Protein AF-X0T200-F1 (afdb_monomer)

Solvent-accessible surface area (backbone atoms only — not comparable to full-atom values): 8546 Å² total; per-residue (Å²): 136,90,85,85,76,94,62,89,83,84,58,86,92,61,81,88,74,98,69,81,66,56,76,32,75,61,88,68,95,73,48,63,75,41,65,33,29,28,67,69,78,72,35,44,32,36,17,77,63,86,51,77,43,70,65,76,83,68,59,100,69,64,60,43,81,54,52,77,23,35,36,65,36,40,64,65,84,91,62,52,73,46,78,25,85,57,85,74,43,9,49,70,62,53,46,80,90,58,86,87,59,82,86,50,57,78,38,73,42,84,40,70,38,89,89,75,71,43,82,43,74,43,38,41,47,59,55,49,67,74,78,110

Organism: NCBI:txid412755

Structure (mmCIF, N/CA/C/O backbone):
data_AF-X0T200-F1
#
_entry.id   AF-X0T200-F1
#
loop_
_atom_site.group_PDB
_atom_site.id
_atom_site.type_symbol
_atom_site.label_atom_id
_atom_site.label_alt_id
_atom_site.label_comp_id
_atom_site.label_asym_id
_atom_site.label_entity_id
_atom_site.label_seq_id
_atom_site.pdbx_PDB_ins_code
_atom_site.Cartn_x
_atom_site.Cartn_y
_atom_site.Cartn_z
_atom_site.occupancy
_atom_site.B_iso_or_equiv
_atom_site.auth_seq_id
_atom_site.auth_comp_id
_atom_site.auth_asym_id
_atom_site.auth_atom_id
_atom_site.pdbx_PDB_model_num
ATOM 1 N N . MET A 1 1 ? 27.829 -3.390 -38.926 1.00 77.12 1 MET A N 1
ATOM 2 C CA . MET A 1 1 ? 28.810 -2.306 -38.696 1.00 77.12 1 MET A CA 1
ATOM 3 C C . MET A 1 1 ? 28.209 -1.361 -37.670 1.00 77.12 1 MET A C 1
ATOM 5 O O . MET A 1 1 ? 27.071 -0.963 -37.868 1.00 77.12 1 MET A O 1
ATOM 9 N N . ALA A 1 2 ? 28.898 -1.074 -36.566 1.00 83.94 2 ALA A N 1
ATOM 10 C CA . ALA A 1 2 ? 28.395 -0.131 -35.566 1.00 83.94 2 ALA A CA 1
ATOM 11 C C . ALA A 1 2 ? 28.760 1.304 -35.970 1.00 83.94 2 ALA A C 1
ATOM 13 O O . ALA A 1 2 ? 29.903 1.561 -36.353 1.00 83.94 2 ALA A O 1
ATOM 14 N N . ILE A 1 3 ? 27.802 2.226 -35.880 1.00 90.88 3 ILE A N 1
ATOM 15 C CA . ILE A 1 3 ? 28.037 3.663 -36.048 1.00 90.88 3 ILE A CA 1
ATOM 16 C C . ILE A 1 3 ? 28.212 4.258 -34.653 1.00 90.88 3 ILE A C 1
ATOM 18 O O . ILE A 1 3 ? 27.388 4.027 -33.771 1.00 90.88 3 ILE A O 1
ATOM 22 N N . ARG A 1 4 ? 29.304 4.996 -34.443 1.00 91.56 4 ARG A N 1
ATOM 23 C CA . ARG A 1 4 ? 29.544 5.722 -33.193 1.00 91.56 4 ARG A CA 1
ATOM 24 C C . ARG A 1 4 ? 29.090 7.163 -33.354 1.00 91.56 4 ARG A C 1
ATOM 26 O O . ARG A 1 4 ? 29.529 7.838 -34.281 1.00 91.56 4 ARG A O 1
ATOM 33 N N . PHE A 1 5 ? 28.278 7.629 -32.416 1.00 92.88 5 PHE A N 1
ATOM 34 C CA . PHE A 1 5 ? 27.897 9.030 -32.298 1.00 92.88 5 PHE A CA 1
ATOM 35 C C . PHE A 1 5 ? 28.756 9.671 -31.209 1.00 92.88 5 PHE A C 1
ATOM 37 O O . PHE A 1 5 ? 28.835 9.157 -30.098 1.00 92.88 5 PHE A O 1
ATOM 44 N N . LEU A 1 6 ? 29.450 10.756 -31.554 1.00 94.75 6 LEU A N 1
ATOM 45 C CA . LEU A 1 6 ? 30.338 11.486 -30.637 1.00 94.75 6 LEU A CA 1
ATOM 46 C C . LEU A 1 6 ? 29.696 12.769 -30.088 1.00 94.75 6 LEU A C 1
ATOM 48 O O . LEU A 1 6 ? 30.332 13.502 -29.343 1.00 94.75 6 LEU A O 1
ATOM 52 N N . ASN A 1 7 ? 28.447 13.032 -30.470 1.00 94.94 7 ASN A N 1
ATOM 53 C CA . ASN A 1 7 ? 27.628 14.152 -30.026 1.00 94.94 7 ASN A CA 1
ATOM 54 C C . ASN A 1 7 ? 26.215 13.643 -29.727 1.00 94.94 7 ASN A C 1
ATOM 56 O O . ASN A 1 7 ? 25.853 12.537 -30.143 1.00 94.94 7 ASN A O 1
ATOM 60 N N . ASN A 1 8 ? 25.416 14.473 -29.057 1.00 93.75 8 ASN A N 1
ATOM 61 C CA . ASN A 1 8 ? 23.991 14.214 -28.877 1.00 93.75 8 ASN A CA 1
ATOM 62 C C . ASN A 1 8 ? 23.311 14.051 -30.241 1.00 93.75 8 ASN A C 1
ATOM 64 O O . ASN A 1 8 ? 23.600 14.791 -31.183 1.00 93.75 8 ASN A O 1
ATOM 68 N N . LEU A 1 9 ? 22.410 13.078 -30.328 1.00 94.12 9 LEU A N 1
ATOM 69 C CA . LEU A 1 9 ? 21.614 12.836 -31.519 1.00 94.12 9 LEU A CA 1
ATOM 70 C C . LEU A 1 9 ? 20.286 13.582 -31.387 1.00 94.12 9 LEU A C 1
ATOM 72 O O . LEU A 1 9 ? 19.467 13.230 -30.543 1.00 94.12 9 LEU A O 1
ATOM 76 N N . ASP A 1 10 ? 20.085 14.602 -32.217 1.00 95.50 10 ASP A N 1
ATOM 77 C CA . ASP A 1 10 ? 18.784 15.245 -32.388 1.00 95.50 10 ASP A CA 1
ATOM 78 C C . ASP A 1 10 ? 17.998 14.504 -33.479 1.00 95.50 10 ASP A C 1
ATOM 80 O O . ASP A 1 10 ? 18.466 14.367 -34.611 1.00 95.50 10 ASP A O 1
ATOM 84 N N . LEU A 1 11 ? 16.816 13.994 -33.128 1.00 95.44 11 LEU A N 1
ATOM 85 C CA . LEU A 1 11 ? 15.920 13.296 -34.055 1.00 95.44 11 LEU A CA 1
ATOM 86 C C . LEU A 1 11 ? 14.874 14.228 -34.674 1.00 95.44 11 LEU A C 1
ATOM 88 O O . LEU A 1 11 ? 14.133 13.810 -35.569 1.00 95.44 11 LEU A O 1
ATOM 92 N N . THR A 1 12 ? 14.830 15.495 -34.256 1.00 96.25 12 THR A N 1
ATOM 93 C CA . THR A 1 12 ? 13.814 16.489 -34.610 1.00 96.25 12 THR A CA 1
ATOM 94 C C . THR A 1 12 ? 12.407 15.987 -34.262 1.00 96.25 12 THR A C 1
ATOM 96 O O . THR A 1 12 ? 12.074 15.863 -33.089 1.00 96.25 12 THR A O 1
ATOM 99 N N . THR A 1 13 ? 11.582 15.659 -35.255 1.00 96.75 13 THR A N 1
ATOM 100 C CA . THR A 1 13 ? 10.233 15.101 -35.086 1.00 96.75 13 THR A CA 1
ATOM 101 C C . THR A 1 13 ? 10.160 13.597 -35.371 1.00 96.75 13 THR A C 1
ATOM 103 O O . THR A 1 13 ? 9.067 13.035 -35.364 1.00 96.75 13 THR A O 1
ATOM 106 N N . ASN A 1 14 ? 11.295 12.943 -35.646 1.00 96.06 14 ASN A N 1
ATOM 107 C CA . ASN A 1 14 ? 11.351 11.502 -35.892 1.00 96.06 14 ASN A CA 1
ATOM 108 C C . ASN A 1 14 ? 11.448 10.708 -34.582 1.00 96.06 14 ASN A C 1
ATOM 110 O O . ASN A 1 14 ? 11.857 11.218 -33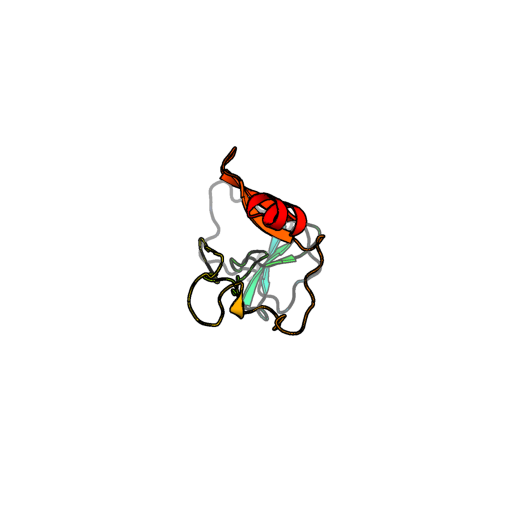.541 1.00 96.06 14 ASN A O 1
ATOM 114 N N . GLU A 1 15 ? 11.126 9.423 -34.665 1.00 96.69 15 GLU A N 1
ATOM 115 C CA . GLU A 1 15 ? 11.197 8.461 -33.565 1.00 96.69 15 GLU A CA 1
ATOM 116 C C . GLU A 1 15 ? 12.229 7.362 -33.845 1.00 96.69 15 GLU A C 1
ATOM 118 O O . GLU A 1 15 ? 12.605 7.104 -34.991 1.00 96.69 15 GLU A O 1
ATOM 123 N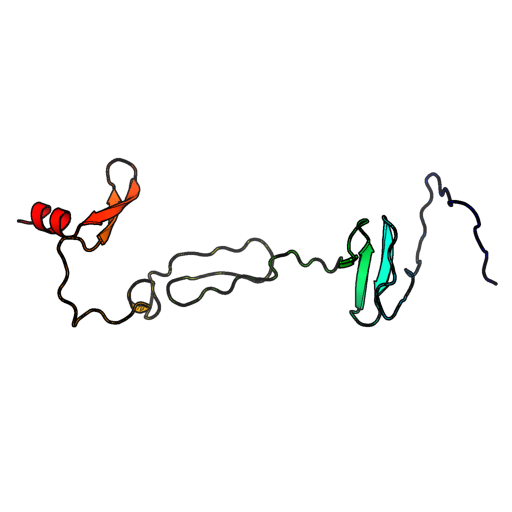 N . ILE A 1 16 ? 12.667 6.679 -32.786 1.00 94.12 16 ILE A N 1
ATOM 124 C CA . ILE A 1 16 ? 13.437 5.441 -32.916 1.00 94.12 16 ILE A CA 1
ATOM 125 C C . ILE A 1 16 ? 12.453 4.270 -32.835 1.00 94.12 16 ILE A C 1
ATOM 127 O O . ILE A 1 16 ? 11.915 3.984 -31.769 1.00 94.12 16 ILE A O 1
ATOM 131 N N . GLN A 1 17 ? 12.221 3.583 -33.951 1.00 96.12 17 GLN A N 1
ATOM 132 C CA . GLN A 1 17 ? 11.274 2.465 -34.020 1.00 96.12 17 GLN A CA 1
ATOM 133 C C . GLN A 1 17 ? 11.972 1.110 -33.869 1.00 96.12 17 GLN A C 1
ATOM 135 O O . GLN A 1 17 ? 13.084 0.923 -34.363 1.00 96.12 17 GLN A O 1
ATOM 140 N N . ASN A 1 18 ? 11.286 0.145 -33.241 1.00 95.00 18 ASN A N 1
ATOM 141 C CA . ASN A 1 18 ? 11.718 -1.258 -33.115 1.00 95.00 18 ASN A CA 1
ATOM 142 C C . ASN A 1 18 ? 13.142 -1.434 -32.549 1.00 95.00 18 ASN A C 1
ATOM 144 O O . ASN A 1 18 ? 13.893 -2.312 -32.978 1.00 95.00 18 ASN A O 1
ATOM 148 N N . VAL A 1 19 ? 13.528 -0.582 -31.597 1.00 93.94 19 VAL A N 1
ATOM 149 C CA . VAL A 1 19 ? 14.858 -0.592 -30.983 1.00 93.94 19 VAL A CA 1
ATOM 150 C C . VAL A 1 19 ? 14.852 -1.361 -29.665 1.00 93.94 19 VAL A C 1
ATOM 152 O O . VAL A 1 19 ? 13.920 -1.259 -28.872 1.00 93.94 19 VAL A O 1
ATOM 155 N N . ALA A 1 20 ? 15.919 -2.115 -29.411 1.00 95.25 20 ALA A N 1
ATOM 156 C CA . ALA A 1 20 ? 16.191 -2.651 -28.085 1.00 95.25 20 ALA A CA 1
ATOM 157 C C . ALA A 1 20 ? 16.902 -1.591 -27.231 1.00 95.25 20 ALA A C 1
ATOM 159 O O . ALA A 1 20 ? 17.837 -0.938 -27.702 1.00 95.25 20 ALA A O 1
ATOM 160 N N . ALA A 1 21 ? 16.508 -1.452 -25.963 1.00 95.69 21 ALA A N 1
ATOM 161 C CA . ALA A 1 21 ? 17.318 -0.721 -24.991 1.00 95.69 21 ALA A CA 1
ATOM 162 C C . ALA A 1 21 ? 18.674 -1.424 -24.783 1.00 95.69 21 ALA A C 1
ATOM 164 O O . ALA A 1 21 ? 18.877 -2.573 -25.186 1.00 95.69 21 ALA A O 1
ATOM 165 N N . GLN A 1 22 ? 19.622 -0.747 -24.134 1.00 96.44 22 GLN A N 1
ATOM 166 C CA . GLN A 1 22 ? 20.892 -1.380 -23.791 1.00 96.44 22 GLN A CA 1
ATOM 167 C C . GLN A 1 22 ? 20.661 -2.499 -22.763 1.00 96.44 22 GLN A C 1
ATOM 169 O O . GLN A 1 22 ? 20.274 -2.226 -21.628 1.00 96.44 22 GLN A O 1
ATOM 174 N N . ASN A 1 23 ? 20.941 -3.743 -23.150 1.00 97.12 23 ASN A N 1
ATOM 175 C CA . ASN A 1 23 ? 20.867 -4.901 -22.262 1.00 97.12 23 ASN A CA 1
ATOM 176 C C . ASN A 1 23 ? 22.112 -4.978 -21.370 1.00 97.12 23 ASN A C 1
ATOM 178 O O . ASN A 1 23 ? 23.233 -5.045 -21.879 1.00 97.12 23 ASN A O 1
ATOM 182 N N . LEU A 1 24 ? 21.922 -5.010 -20.051 1.00 97.88 24 LEU A N 1
ATOM 183 C CA . LEU A 1 24 ? 22.995 -5.160 -19.064 1.00 97.88 24 LEU A CA 1
ATOM 184 C C . LEU A 1 24 ? 22.565 -6.108 -17.942 1.00 97.88 24 LEU A C 1
ATOM 186 O O . LEU A 1 24 ? 21.423 -6.073 -17.505 1.00 97.88 24 LEU A O 1
ATOM 190 N N . ALA A 1 25 ? 23.487 -6.919 -17.422 1.00 97.12 25 ALA A N 1
ATOM 191 C CA . ALA A 1 25 ? 23.189 -7.835 -16.313 1.00 97.12 25 ALA A CA 1
ATOM 192 C C . ALA A 1 25 ? 23.048 -7.124 -14.952 1.00 97.12 25 ALA A C 1
ATOM 194 O O . ALA A 1 25 ? 22.495 -7.683 -14.006 1.00 97.12 25 ALA A O 1
ATOM 195 N N . SER A 1 26 ? 23.555 -5.898 -14.840 1.00 96.75 26 SER A N 1
ATOM 196 C CA . SER A 1 26 ? 23.487 -5.070 -13.639 1.00 96.75 26 SER A CA 1
ATOM 197 C C . SER A 1 26 ? 23.397 -3.598 -14.017 1.00 96.75 26 SER A C 1
ATOM 199 O O . SER A 1 26 ? 23.903 -3.186 -15.063 1.00 96.75 26 SER A O 1
ATOM 201 N N . ASN A 1 27 ? 22.818 -2.793 -13.131 1.00 96.56 27 ASN A N 1
ATOM 202 C CA . ASN A 1 27 ? 22.757 -1.349 -13.314 1.00 96.56 27 ASN A CA 1
ATOM 203 C C . ASN A 1 27 ? 24.175 -0.745 -13.175 1.00 96.56 27 ASN A C 1
ATOM 205 O O . ASN A 1 27 ? 24.816 -0.970 -12.145 1.00 96.56 27 ASN A O 1
ATOM 209 N N . PRO A 1 28 ? 24.703 -0.019 -14.180 1.00 96.25 28 PRO A N 1
ATOM 210 C CA . PRO A 1 28 ? 26.034 0.581 -14.113 1.00 96.25 28 PRO A CA 1
ATOM 211 C C . PRO A 1 28 ? 26.045 1.828 -13.211 1.00 96.25 28 PRO A C 1
ATOM 213 O O . PRO A 1 28 ? 25.006 2.265 -12.713 1.00 96.25 28 PRO A O 1
ATOM 216 N N . ALA A 1 29 ? 27.219 2.445 -13.035 1.00 96.31 29 ALA A N 1
ATOM 217 C CA . ALA A 1 29 ? 27.286 3.818 -12.534 1.00 96.31 29 ALA A CA 1
ATOM 218 C C . ALA A 1 29 ? 26.494 4.727 -13.492 1.00 96.31 29 ALA A C 1
ATOM 220 O O . ALA A 1 29 ? 26.858 4.862 -14.662 1.00 96.31 29 ALA A O 1
ATOM 221 N N . GLY A 1 30 ? 25.372 5.260 -13.010 1.00 93.00 30 GLY A N 1
ATOM 222 C CA . GLY A 1 30 ? 24.399 5.955 -13.841 1.00 93.00 30 GLY A CA 1
ATOM 223 C C . GLY A 1 30 ? 24.727 7.430 -14.040 1.00 93.00 30 GLY A C 1
ATOM 224 O O . GLY A 1 30 ? 25.359 8.073 -13.203 1.00 93.00 30 GLY A O 1
ATOM 225 N N . TYR A 1 31 ? 24.244 7.977 -15.147 1.00 95.75 31 TYR A N 1
ATOM 226 C CA . TYR A 1 31 ? 24.134 9.415 -15.388 1.00 95.75 31 TYR A CA 1
ATOM 227 C C . TYR A 1 31 ? 22.663 9.763 -15.616 1.00 95.75 31 TYR A C 1
ATOM 229 O O . TYR A 1 31 ? 21.885 8.924 -16.071 1.00 95.75 31 TYR A O 1
ATOM 237 N N . ALA A 1 32 ? 22.254 10.969 -15.215 1.00 97.00 32 ALA A N 1
ATOM 238 C CA . ALA A 1 32 ? 20.843 11.354 -15.201 1.00 97.00 32 ALA A CA 1
ATOM 239 C C . ALA A 1 32 ? 20.190 11.152 -16.581 1.00 97.00 32 ALA A C 1
ATOM 241 O O . ALA A 1 32 ? 20.735 11.577 -17.599 1.00 97.00 32 ALA A O 1
ATOM 242 N N . GLY A 1 33 ? 19.034 10.485 -16.605 1.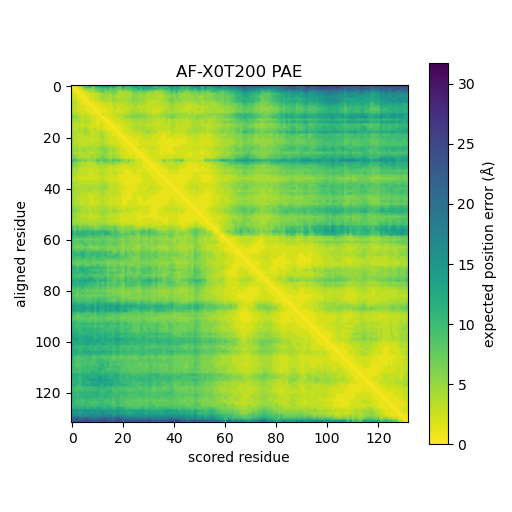00 96.25 33 GLY A N 1
ATOM 243 C CA . GLY A 1 33 ? 18.287 10.178 -17.826 1.00 96.25 33 GLY A CA 1
ATOM 244 C C . GLY A 1 33 ? 18.757 8.930 -18.581 1.00 96.25 33 GLY A C 1
ATOM 245 O O . GLY A 1 33 ? 18.146 8.579 -19.588 1.00 96.25 33 GLY A O 1
ATOM 246 N N . GLN A 1 34 ? 19.800 8.230 -18.116 1.00 97.31 34 GLN A N 1
ATOM 247 C CA . GLN A 1 34 ? 20.187 6.944 -18.699 1.00 97.31 34 GLN A CA 1
ATOM 248 C C . GLN A 1 34 ? 19.066 5.918 -18.512 1.00 97.31 34 GLN A C 1
ATOM 250 O O . GLN A 1 34 ? 18.571 5.751 -17.399 1.00 97.31 34 GLN A O 1
ATOM 255 N N . PHE A 1 35 ? 18.726 5.188 -19.575 1.00 96.56 35 PHE A N 1
ATOM 256 C CA . PHE A 1 35 ? 17.792 4.068 -19.533 1.00 96.56 35 PHE A CA 1
ATOM 257 C C . PHE A 1 35 ? 18.440 2.784 -20.056 1.00 96.56 35 PHE A C 1
ATOM 259 O O . PHE A 1 35 ? 19.221 2.813 -21.009 1.00 96.56 35 PHE A O 1
ATOM 266 N N . ILE A 1 36 ? 18.127 1.653 -19.428 1.00 97.75 36 ILE A N 1
ATOM 267 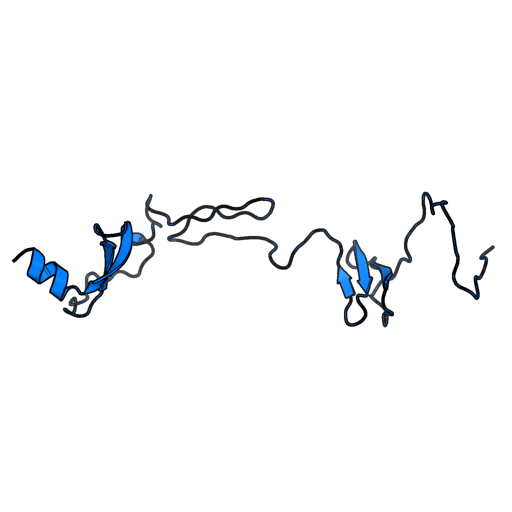C CA . ILE A 1 36 ? 18.653 0.328 -19.787 1.00 97.75 36 ILE A CA 1
ATOM 268 C C . ILE A 1 36 ? 17.574 -0.740 -19.594 1.00 97.75 36 ILE A C 1
ATOM 270 O O . ILE A 1 36 ? 16.600 -0.525 -18.873 1.00 97.75 36 ILE A O 1
ATOM 274 N N . PHE A 1 37 ? 17.790 -1.919 -20.173 1.00 97.75 37 PHE A N 1
ATOM 275 C CA . PHE A 1 37 ? 17.079 -3.132 -19.785 1.00 97.75 37 PHE A CA 1
ATOM 276 C C . PHE A 1 37 ? 18.012 -4.009 -18.946 1.00 97.75 37 PHE A C 1
ATOM 278 O O . PHE A 1 37 ? 19.047 -4.481 -19.428 1.00 97.75 37 PHE A O 1
ATOM 285 N N . ASN A 1 38 ? 17.672 -4.203 -17.673 1.00 97.50 38 ASN A N 1
ATOM 286 C CA . ASN A 1 38 ? 18.420 -5.088 -16.795 1.00 97.50 38 ASN A CA 1
ATOM 287 C C . ASN A 1 38 ? 17.973 -6.532 -17.038 1.00 97.50 38 ASN A C 1
ATOM 289 O O . ASN A 1 38 ? 16.850 -6.907 -16.714 1.00 97.50 38 ASN A O 1
ATOM 293 N N . THR A 1 39 ? 18.856 -7.348 -17.608 1.00 97.56 39 THR A N 1
ATOM 294 C CA . THR A 1 39 ? 18.543 -8.723 -18.021 1.00 97.56 39 THR A CA 1
ATOM 295 C C . THR A 1 39 ? 18.484 -9.713 -16.862 1.00 97.56 39 THR A C 1
ATOM 297 O O . THR A 1 39 ? 18.057 -10.843 -17.061 1.00 97.56 39 THR A O 1
ATOM 300 N N . THR A 1 40 ? 18.945 -9.330 -15.670 1.00 96.75 40 THR A N 1
ATOM 301 C CA . THR A 1 40 ? 18.840 -10.174 -14.472 1.00 96.75 40 THR A CA 1
ATOM 302 C C . THR A 1 40 ? 17.479 -9.985 -13.811 1.00 96.75 40 THR A C 1
ATOM 304 O O . THR A 1 40 ? 16.830 -10.964 -13.458 1.00 96.75 40 THR A O 1
ATOM 307 N N . SER A 1 41 ? 17.025 -8.735 -13.673 1.00 94.19 41 SER A N 1
ATOM 308 C CA . SER A 1 41 ? 15.705 -8.407 -13.112 1.00 94.19 41 SER A CA 1
ATOM 309 C C . SER A 1 41 ? 14.582 -8.361 -14.152 1.00 94.19 41 SER A C 1
ATOM 311 O O . SER A 1 41 ? 13.430 -8.174 -13.779 1.00 94.19 41 SER A O 1
ATOM 313 N N . ASN A 1 42 ? 14.898 -8.530 -15.440 1.00 94.94 42 ASN A N 1
ATOM 314 C CA . ASN A 1 42 ? 13.970 -8.393 -16.568 1.00 94.94 42 ASN A CA 1
ATOM 315 C C . ASN A 1 42 ? 13.175 -7.081 -16.539 1.00 94.94 42 ASN A C 1
ATOM 317 O O . ASN A 1 42 ? 11.972 -7.063 -16.796 1.00 94.94 42 ASN A O 1
ATOM 321 N N . SER A 1 43 ? 13.852 -5.982 -16.214 1.00 94.88 43 SER A N 1
ATOM 322 C CA . SER A 1 43 ? 13.199 -4.706 -15.946 1.00 94.88 43 SER A CA 1
ATOM 323 C C . SER A 1 43 ? 13.800 -3.562 -16.751 1.00 94.88 43 SER A C 1
ATOM 325 O O . SER A 1 43 ? 15.008 -3.511 -17.001 1.00 94.88 43 SER A O 1
ATOM 327 N N . PHE A 1 44 ? 12.950 -2.618 -17.147 1.00 96.69 44 PHE A N 1
ATOM 328 C CA . PHE A 1 44 ? 13.399 -1.355 -17.717 1.00 96.69 44 PHE A CA 1
ATOM 329 C C . PHE A 1 44 ? 13.742 -0.393 -16.583 1.00 96.69 44 PHE A C 1
ATOM 331 O O . PHE A 1 44 ? 12.903 -0.130 -15.726 1.00 96.69 44 PHE A O 1
ATOM 338 N N . ASN A 1 45 ? 14.965 0.128 -16.563 1.00 97.06 45 ASN A N 1
ATOM 339 C CA . ASN A 1 45 ? 15.456 0.953 -15.463 1.00 97.06 45 ASN A CA 1
ATOM 340 C C . ASN A 1 45 ? 15.898 2.320 -15.985 1.00 97.06 45 ASN A C 1
ATOM 342 O O . ASN A 1 45 ? 16.522 2.395 -17.045 1.00 97.06 45 ASN A O 1
ATOM 346 N N . VAL A 1 46 ? 15.634 3.382 -15.219 1.00 97.38 46 VAL A N 1
ATOM 347 C CA . VAL A 1 46 ? 16.061 4.760 -15.514 1.00 97.38 46 VAL A CA 1
ATOM 348 C C . VAL A 1 46 ? 16.837 5.333 -14.335 1.00 97.38 46 VAL A C 1
ATOM 350 O O . VAL A 1 46 ? 16.412 5.213 -13.189 1.00 97.38 46 VAL A O 1
ATOM 353 N N . TYR A 1 47 ? 17.970 5.977 -14.594 1.00 97.88 47 TYR A N 1
ATOM 354 C CA . TYR A 1 47 ? 18.733 6.663 -13.557 1.00 97.88 47 TYR A CA 1
ATOM 355 C C . TYR A 1 47 ? 18.245 8.106 -13.388 1.00 97.88 47 TYR A C 1
ATOM 357 O O . TYR A 1 47 ? 18.315 8.912 -14.318 1.00 97.88 47 TYR A O 1
ATOM 365 N N . ASN A 1 48 ? 17.777 8.461 -12.191 1.00 96.81 48 ASN A N 1
ATOM 366 C CA . ASN A 1 48 ? 17.208 9.787 -11.909 1.00 96.81 48 ASN A CA 1
ATOM 367 C C . ASN A 1 48 ? 18.260 10.864 -11.565 1.00 96.81 48 ASN A C 1
ATOM 369 O O . ASN A 1 48 ? 17.899 11.994 -11.254 1.00 96.81 48 ASN A O 1
ATOM 373 N N . GLY A 1 49 ? 19.549 10.514 -11.595 1.00 97.06 49 GLY A N 1
ATOM 374 C CA . GLY A 1 49 ? 20.660 11.375 -11.170 1.00 97.06 49 GLY A CA 1
ATOM 375 C C . GLY A 1 49 ? 21.285 10.960 -9.835 1.00 97.06 49 GLY A C 1
ATOM 376 O O . GLY A 1 49 ? 22.465 11.229 -9.617 1.00 97.06 49 GLY A O 1
ATOM 377 N N . THR A 1 50 ? 20.548 10.219 -9.007 1.00 96.38 50 THR A N 1
ATOM 378 C CA . THR A 1 50 ? 20.987 9.761 -7.679 1.00 96.38 50 THR A CA 1
ATOM 379 C C . THR A 1 50 ? 20.885 8.244 -7.524 1.00 96.38 50 THR A C 1
ATOM 381 O O . THR A 1 50 ? 21.734 7.621 -6.892 1.00 96.38 50 THR A O 1
ATOM 384 N N . SER A 1 51 ? 19.849 7.633 -8.094 1.00 96.44 51 SER A N 1
ATOM 385 C CA . SER A 1 51 ? 19.573 6.204 -8.002 1.00 96.44 51 SER A CA 1
ATOM 386 C C . SER A 1 51 ? 18.916 5.677 -9.276 1.00 96.44 51 SER A C 1
ATOM 388 O O . SER A 1 51 ? 18.372 6.419 -10.098 1.00 96.44 51 SER A O 1
ATOM 390 N N . TRP A 1 52 ? 18.982 4.358 -9.440 1.00 97.12 52 TRP A N 1
ATOM 391 C CA . TRP A 1 52 ? 18.219 3.653 -10.460 1.00 97.12 52 TRP A CA 1
ATOM 392 C C . TRP A 1 52 ? 16.784 3.445 -9.983 1.00 97.12 52 TRP A C 1
ATOM 394 O O . TRP A 1 52 ? 16.567 2.915 -8.896 1.00 97.12 52 TRP A O 1
ATOM 404 N N . ILE A 1 53 ? 15.828 3.835 -10.820 1.00 95.31 53 ILE A N 1
ATOM 405 C CA . ILE A 1 53 ? 14.400 3.570 -10.664 1.00 95.31 53 ILE A CA 1
ATOM 406 C C . ILE A 1 53 ? 14.036 2.433 -11.614 1.00 95.31 53 ILE A C 1
ATOM 408 O O . ILE A 1 53 ? 14.407 2.461 -12.790 1.00 95.31 53 ILE A O 1
ATOM 412 N N . VAL A 1 54 ? 13.312 1.443 -11.104 1.00 95.38 54 VAL A N 1
ATOM 413 C CA . VAL A 1 54 ? 12.742 0.358 -11.904 1.00 95.38 54 VAL A CA 1
ATOM 414 C C . VAL A 1 54 ? 11.379 0.814 -12.425 1.00 95.38 54 VAL A C 1
ATOM 416 O O . VAL A 1 54 ? 10.546 1.268 -11.651 1.00 95.38 54 VAL A O 1
ATOM 419 N N . LEU A 1 55 ? 11.154 0.731 -13.737 1.00 93.75 55 LEU A N 1
ATOM 420 C CA . LEU A 1 55 ? 9.875 1.043 -14.382 1.00 93.75 55 LEU A CA 1
ATOM 421 C C . LEU A 1 55 ? 9.110 -0.253 -14.673 1.00 93.75 55 LEU A C 1
ATOM 423 O O . LEU A 1 55 ? 8.864 -0.604 -15.825 1.00 93.75 55 LEU A O 1
ATOM 427 N N . ASP A 1 56 ? 8.769 -0.990 -13.621 1.00 88.75 56 ASP A N 1
ATOM 428 C CA . ASP A 1 56 ? 7.991 -2.236 -13.693 1.00 88.75 56 ASP A CA 1
ATOM 429 C C . ASP A 1 56 ? 6.495 -2.028 -13.398 1.00 88.75 56 ASP A C 1
ATOM 431 O O . ASP A 1 56 ? 5.720 -2.981 -13.376 1.00 88.75 56 ASP A O 1
ATOM 435 N N . GLY A 1 57 ? 6.080 -0.774 -13.195 1.00 84.69 57 GLY A N 1
ATOM 436 C CA . GLY A 1 57 ? 4.708 -0.422 -12.842 1.00 84.69 57 GLY A CA 1
ATOM 437 C C . GLY A 1 57 ? 4.373 -0.659 -11.369 1.00 84.69 57 GLY A C 1
ATOM 438 O O . GLY A 1 57 ? 3.231 -0.417 -10.977 1.00 84.69 57 GLY A O 1
ATOM 439 N N . SER A 1 58 ? 5.335 -1.092 -10.548 1.00 82.50 58 SER A N 1
ATOM 440 C CA . SER A 1 58 ? 5.182 -1.082 -9.099 1.00 82.50 58 SER A CA 1
ATOM 441 C C . SER A 1 58 ? 5.359 0.339 -8.556 1.00 82.50 58 SER A C 1
ATOM 443 O O . SER A 1 58 ? 6.169 1.128 -9.044 1.00 82.50 58 SER A O 1
ATOM 445 N N . GLY A 1 59 ? 4.536 0.692 -7.572 1.00 83.56 59 GLY A N 1
ATOM 446 C CA . GLY A 1 59 ? 4.780 1.851 -6.721 1.00 83.56 59 GLY A CA 1
ATOM 447 C C . GLY A 1 59 ? 5.470 1.418 -5.432 1.00 83.56 59 GLY A C 1
ATOM 448 O O . GLY A 1 59 ? 5.721 0.233 -5.216 1.00 83.56 59 GLY A O 1
ATOM 449 N N . ASP A 1 60 ? 5.691 2.371 -4.529 1.00 86.19 60 ASP A N 1
ATOM 450 C CA . ASP A 1 60 ? 6.273 2.086 -3.209 1.00 86.19 60 ASP A CA 1
ATOM 451 C C . ASP A 1 60 ? 5.464 1.041 -2.415 1.00 86.19 60 ASP A C 1
ATOM 453 O O . ASP A 1 60 ? 6.014 0.293 -1.607 1.00 86.19 60 ASP A O 1
ATOM 457 N N . ILE A 1 61 ? 4.151 0.967 -2.659 1.00 90.88 61 ILE A N 1
ATOM 458 C CA . ILE A 1 61 ? 3.244 -0.029 -2.086 1.00 90.88 61 ILE A CA 1
ATOM 459 C C . ILE A 1 61 ? 2.842 -1.009 -3.191 1.00 90.88 61 ILE A C 1
ATOM 461 O O . ILE A 1 61 ? 2.154 -0.637 -4.140 1.00 90.88 61 ILE A O 1
ATOM 465 N N . SER A 1 62 ? 3.231 -2.275 -3.039 1.00 90.69 62 SER A N 1
ATOM 466 C CA . SER A 1 62 ? 2.881 -3.369 -3.958 1.00 90.69 62 SER A CA 1
ATOM 467 C C . SER A 1 62 ? 1.616 -4.137 -3.554 1.00 90.69 62 SER A C 1
ATOM 469 O O . SER A 1 62 ? 1.120 -4.972 -4.309 1.00 90.69 62 SER A O 1
ATOM 471 N N . GLY A 1 63 ? 1.073 -3.861 -2.368 1.00 93.38 63 GLY A N 1
ATOM 472 C CA . GLY A 1 63 ? -0.199 -4.408 -1.925 1.00 93.38 63 GLY A CA 1
ATOM 473 C C . GLY A 1 63 ? -0.520 -4.102 -0.469 1.00 93.38 63 GLY A C 1
ATOM 474 O O . GLY A 1 63 ? 0.336 -3.683 0.309 1.00 93.38 63 GLY A O 1
ATOM 475 N N . VAL A 1 64 ? -1.780 -4.333 -0.116 1.00 95.94 64 VAL A N 1
ATOM 476 C CA . VAL A 1 64 ? -2.315 -4.221 1.240 1.00 95.94 64 VAL A CA 1
ATOM 477 C C . VAL A 1 64 ? -3.050 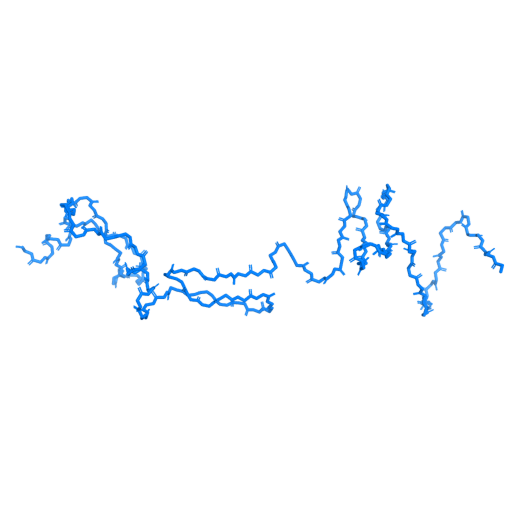-5.513 1.558 1.00 95.94 64 VAL A C 1
ATOM 479 O O . VAL A 1 64 ? -4.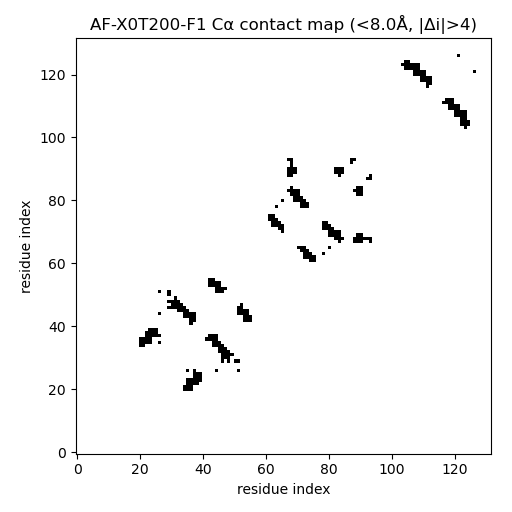033 -5.843 0.898 1.00 95.94 64 VAL A O 1
ATOM 482 N N . THR A 1 65 ? -2.584 -6.228 2.576 1.00 96.38 65 THR A N 1
ATOM 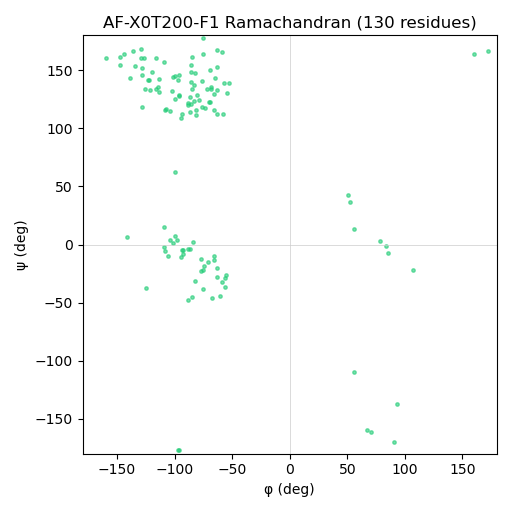483 C CA . THR A 1 65 ? -3.253 -7.422 3.101 1.00 96.38 65 THR A CA 1
ATOM 484 C C . THR A 1 65 ? -3.876 -7.063 4.440 1.00 96.38 65 THR A C 1
ATOM 486 O O . THR A 1 65 ? -3.154 -6.712 5.373 1.00 96.38 65 THR A O 1
ATOM 489 N N . ALA A 1 66 ? -5.204 -7.126 4.532 1.00 96.75 66 ALA A N 1
ATOM 490 C CA . ALA A 1 66 ? -5.899 -6.938 5.798 1.00 96.75 66 ALA A CA 1
ATOM 491 C C . ALA A 1 66 ? -5.616 -8.122 6.741 1.00 96.75 66 ALA A C 1
ATOM 493 O O . ALA A 1 66 ? -5.612 -9.278 6.315 1.00 96.75 66 ALA A O 1
ATOM 494 N N . GLY A 1 67 ? -5.330 -7.821 8.007 1.00 95.81 67 GLY A N 1
ATOM 495 C CA . GLY A 1 67 ? -5.268 -8.812 9.084 1.00 95.81 67 GLY A CA 1
ATOM 496 C C . GLY A 1 67 ? -6.581 -8.858 9.865 1.00 95.81 67 GLY A C 1
ATOM 497 O O . GLY A 1 67 ? -7.506 -8.115 9.551 1.00 95.81 67 GLY A O 1
ATOM 498 N N . ALA A 1 68 ? -6.636 -9.680 10.916 1.00 96.44 68 ALA A N 1
ATOM 499 C CA . ALA A 1 68 ? -7.801 -9.749 11.800 1.00 96.44 68 ALA A CA 1
ATOM 500 C C . ALA A 1 68 ? -8.192 -8.354 12.331 1.00 96.44 68 ALA A C 1
ATOM 502 O O . ALA A 1 68 ? -7.331 -7.534 12.665 1.00 96.44 68 ALA A O 1
ATOM 503 N N . GLY A 1 69 ? -9.493 -8.086 12.384 1.00 97.38 69 GLY A N 1
ATOM 504 C CA . GLY A 1 69 ? -10.089 -6.798 12.727 1.00 97.38 69 GLY A CA 1
ATOM 505 C C . GLY A 1 69 ? -10.239 -5.821 11.560 1.00 97.38 69 GLY A C 1
ATOM 506 O O . GLY A 1 69 ? -10.882 -4.781 11.723 1.00 97.38 69 GLY A O 1
ATOM 507 N N . LEU A 1 70 ? -9.689 -6.141 10.386 1.00 98.06 70 LEU A N 1
ATOM 508 C CA . LEU A 1 70 ? -9.835 -5.372 9.153 1.00 98.06 70 LEU A CA 1
ATOM 509 C C . LEU A 1 70 ? -10.283 -6.284 8.005 1.00 98.06 70 LEU A C 1
ATOM 511 O O . LEU A 1 70 ? -9.929 -7.456 7.949 1.00 98.06 70 LEU A O 1
ATOM 515 N N . SER A 1 71 ? -10.990 -5.717 7.033 1.00 96.81 71 SER A N 1
ATOM 516 C CA . SER A 1 71 ? -11.390 -6.404 5.804 1.00 96.81 71 SER A CA 1
ATOM 517 C C . SER A 1 71 ? -10.965 -5.621 4.556 1.00 96.81 71 SER A C 1
ATOM 519 O O . SER A 1 71 ? -10.665 -4.423 4.611 1.00 96.81 71 SER A O 1
ATOM 521 N N . GLY A 1 72 ? -10.911 -6.308 3.411 1.00 95.88 72 GLY A N 1
ATOM 522 C CA . GLY A 1 72 ? -10.531 -5.730 2.120 1.00 95.88 72 GLY A CA 1
ATOM 523 C C . GLY A 1 72 ? -9.038 -5.861 1.797 1.00 95.88 72 GLY A C 1
ATOM 524 O O . GLY A 1 72 ? -8.437 -6.917 1.990 1.00 95.88 72 GLY A O 1
ATOM 525 N N . GLY A 1 73 ? -8.450 -4.791 1.263 1.00 96.62 73 GLY A N 1
ATOM 526 C CA . GLY A 1 73 ? -7.095 -4.780 0.712 1.00 96.62 73 GLY A CA 1
ATOM 527 C C . GLY A 1 73 ? -7.045 -5.118 -0.781 1.00 96.62 73 GLY A C 1
ATOM 528 O O . GLY A 1 73 ? -8.059 -5.140 -1.478 1.00 96.62 73 GLY A O 1
ATOM 529 N N . GLY A 1 74 ? -5.836 -5.331 -1.291 1.00 96.06 74 GLY A N 1
ATOM 530 C CA . GLY A 1 74 ? -5.589 -5.641 -2.697 1.00 96.06 74 GLY A CA 1
ATOM 531 C C . GLY A 1 74 ? -4.149 -5.362 -3.116 1.00 96.06 74 GLY A C 1
ATOM 532 O O . GLY A 1 74 ? -3.402 -4.675 -2.423 1.00 96.06 74 GLY A O 1
ATOM 533 N N . THR A 1 75 ? -3.754 -5.908 -4.262 1.00 93.31 75 THR A N 1
ATOM 534 C CA . THR A 1 75 ? -2.396 -5.782 -4.824 1.00 93.31 75 THR A CA 1
ATOM 535 C C . THR A 1 75 ? -2.335 -4.887 -6.062 1.00 93.31 75 THR A C 1
ATOM 537 O O . THR A 1 75 ? -1.267 -4.682 -6.628 1.00 93.31 75 THR A O 1
ATOM 540 N N . SER A 1 76 ? -3.475 -4.366 -6.524 1.00 90.38 76 SER A N 1
ATOM 541 C CA . SER A 1 76 ? -3.543 -3.485 -7.691 1.00 90.38 76 SER A CA 1
ATOM 542 C C . SER A 1 76 ? -4.823 -2.649 -7.698 1.00 90.38 76 SER A C 1
ATOM 544 O O . SER A 1 76 ? -5.813 -3.007 -7.057 1.00 90.38 76 SER A O 1
ATOM 546 N N . GLY A 1 77 ? -4.799 -1.551 -8.457 1.00 89.81 77 GLY A N 1
ATOM 547 C CA . GLY A 1 77 ? -5.943 -0.656 -8.621 1.00 89.81 77 GLY A CA 1
ATOM 548 C C . GLY A 1 77 ? -6.315 0.097 -7.344 1.00 89.81 77 GLY A C 1
ATOM 549 O O . GLY A 1 77 ? -5.506 0.265 -6.431 1.00 89.81 77 GLY A O 1
ATOM 550 N N . ASN A 1 78 ? -7.557 0.575 -7.295 1.00 92.25 78 ASN A N 1
ATOM 551 C CA . ASN A 1 78 ? -8.101 1.225 -6.111 1.00 92.25 78 ASN A CA 1
ATOM 552 C C . ASN A 1 78 ? -8.447 0.154 -5.074 1.00 92.25 78 ASN A C 1
ATOM 554 O O . ASN A 1 78 ? -9.306 -0.691 -5.318 1.00 92.25 78 ASN A O 1
ATOM 558 N N . VAL A 1 79 ? -7.798 0.217 -3.915 1.00 95.06 79 VAL A N 1
ATOM 559 C CA . VAL A 1 79 ? -8.046 -0.702 -2.801 1.00 95.06 79 VAL A CA 1
ATOM 560 C C . VAL A 1 79 ? -8.955 -0.050 -1.761 1.00 95.06 79 VAL A C 1
ATOM 562 O O . VAL A 1 79 ? -8.868 1.152 -1.507 1.00 95.06 79 VAL A O 1
ATOM 565 N N . THR A 1 80 ? -9.818 -0.845 -1.134 1.00 96.62 80 THR A N 1
ATOM 566 C CA . THR A 1 80 ? -10.619 -0.431 0.025 1.00 96.62 80 THR A CA 1
ATOM 567 C C . THR A 1 80 ? -10.205 -1.267 1.220 1.00 96.62 80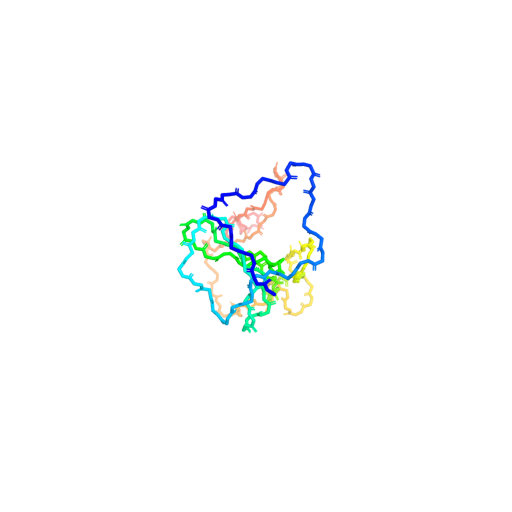 THR A C 1
ATOM 569 O O . THR A 1 80 ? -10.083 -2.483 1.108 1.00 96.62 80 THR A O 1
ATOM 572 N N . VAL A 1 81 ? -9.997 -0.612 2.357 1.00 97.56 81 VAL A N 1
ATOM 573 C CA . VAL A 1 81 ? -9.798 -1.261 3.654 1.00 97.56 81 VAL A CA 1
ATOM 574 C C . VAL A 1 81 ? -10.890 -0.750 4.579 1.00 97.56 81 VAL A C 1
ATOM 576 O O . VAL A 1 81 ? -11.142 0.456 4.619 1.00 97.56 81 VAL A O 1
ATOM 579 N N . ALA A 1 82 ? -11.536 -1.660 5.295 1.00 97.69 82 ALA A N 1
ATOM 580 C CA . ALA A 1 82 ? -12.595 -1.350 6.243 1.00 97.69 82 ALA A CA 1
ATOM 581 C C . ALA A 1 82 ? -12.317 -2.013 7.594 1.00 97.69 82 ALA A C 1
ATOM 583 O O . ALA A 1 82 ? -11.539 -2.963 7.682 1.00 97.69 82 ALA A O 1
ATOM 584 N N . VAL A 1 83 ? -12.960 -1.505 8.645 1.00 97.62 83 VAL A N 1
ATOM 585 C CA . VAL A 1 83 ? -13.044 -2.229 9.917 1.00 97.62 83 VAL A CA 1
ATOM 586 C C . VAL A 1 83 ? -13.922 -3.453 9.698 1.00 97.62 83 VAL A C 1
ATOM 588 O O . VAL A 1 83 ? -14.982 -3.345 9.080 1.00 97.62 83 VAL A O 1
ATOM 591 N N . ASP A 1 84 ? -13.468 -4.603 10.184 1.00 98.06 84 ASP A N 1
ATOM 592 C CA . ASP A 1 84 ? -14.268 -5.817 10.147 1.00 98.06 84 ASP A CA 1
ATOM 593 C C . ASP A 1 84 ? -15.194 -5.878 11.365 1.00 98.06 84 ASP A C 1
ATOM 595 O O . ASP A 1 84 ? -14.738 -5.845 12.514 1.00 98.06 84 ASP A O 1
ATOM 599 N N . TYR A 1 85 ? -16.496 -5.944 11.098 1.00 96.81 85 TYR A N 1
ATOM 600 C CA . TYR A 1 85 ? -17.554 -6.047 12.101 1.00 96.81 85 TYR A CA 1
ATOM 601 C C . TYR A 1 85 ? -18.208 -7.435 12.124 1.00 96.81 85 TYR A C 1
ATOM 603 O O . TYR A 1 85 ? -19.034 -7.694 13.001 1.00 96.81 85 TYR A O 1
ATOM 611 N N . ASP A 1 86 ? -17.837 -8.323 11.200 1.00 95.62 86 ASP A N 1
ATOM 612 C CA . ASP A 1 86 ? -18.501 -9.600 10.971 1.00 95.62 86 ASP A CA 1
ATOM 613 C C . ASP A 1 86 ? -17.626 -10.784 11.424 1.00 95.62 86 ASP A C 1
ATOM 615 O O . ASP A 1 86 ? -16.407 -10.705 11.521 1.00 95.62 86 ASP A O 1
ATOM 619 N N . GLY A 1 87 ? -18.247 -11.928 11.721 1.00 95.06 87 GLY A N 1
ATOM 620 C CA . GLY A 1 87 ? -17.505 -13.167 11.983 1.00 95.06 87 GLY A CA 1
ATOM 621 C C . GLY A 1 87 ? -16.722 -13.201 13.303 1.00 95.06 87 GLY A C 1
ATOM 622 O O . GLY A 1 87 ? -17.033 -12.484 14.253 1.00 95.06 87 GLY A O 1
ATOM 623 N N . ALA A 1 88 ? -15.754 -14.120 13.382 1.00 94.62 88 ALA A N 1
ATOM 624 C CA . ALA A 1 88 ? -14.972 -14.418 14.590 1.00 94.62 88 ALA A CA 1
ATOM 625 C C . ALA A 1 88 ? -13.637 -13.654 14.661 1.00 94.62 88 ALA A C 1
ATOM 627 O O . ALA A 1 88 ? -12.979 -13.659 15.697 1.00 94.62 88 ALA A O 1
ATOM 628 N N . ASP A 1 89 ? -13.245 -13.013 13.566 1.00 95.38 89 ASP A N 1
ATOM 629 C CA . ASP A 1 89 ? -12.039 -12.210 13.387 1.00 95.38 89 ASP A CA 1
ATOM 630 C C . ASP A 1 89 ? -12.343 -10.711 13.264 1.00 95.38 89 ASP A C 1
ATOM 632 O O . ASP A 1 89 ? -11.453 -9.937 12.916 1.00 95.38 89 ASP A O 1
ATOM 636 N N . ASN A 1 90 ? -13.558 -10.282 13.628 1.00 97.62 90 ASN A N 1
ATOM 637 C CA . ASN A 1 90 ? -13.903 -8.866 13.744 1.00 97.62 90 ASN A CA 1
ATOM 638 C C . ASN A 1 90 ? -13.012 -8.126 14.757 1.00 97.62 90 ASN A C 1
ATOM 640 O O . ASN A 1 90 ? -12.352 -8.726 15.608 1.00 97.62 90 ASN A O 1
ATOM 644 N N . ILE A 1 91 ? -13.051 -6.792 14.719 1.00 97.44 91 ILE A N 1
ATOM 645 C CA . ILE A 1 91 ? -12.168 -5.915 15.505 1.00 97.44 91 ILE A CA 1
ATOM 646 C C . ILE A 1 91 ? -12.201 -6.160 17.022 1.00 97.44 91 ILE A C 1
ATOM 648 O O . ILE A 1 91 ? -11.217 -5.883 17.707 1.00 97.44 91 ILE A O 1
ATOM 652 N N . ILE A 1 92 ? -13.306 -6.687 17.557 1.00 96.75 92 ILE A N 1
ATOM 653 C CA . ILE A 1 92 ? -13.451 -6.990 18.983 1.00 96.75 92 ILE A CA 1
ATOM 654 C C . ILE A 1 92 ? -12.950 -8.401 19.292 1.00 96.75 92 ILE A C 1
ATOM 656 O O . ILE A 1 92 ? -12.185 -8.583 20.234 1.00 96.75 92 ILE A O 1
ATOM 660 N N . LEU A 1 93 ? -13.354 -9.400 18.506 1.00 96.56 93 LEU A N 1
ATOM 661 C CA . LEU A 1 93 ? -12.994 -10.802 18.746 1.00 96.56 93 LEU A CA 1
ATOM 662 C C . LEU A 1 93 ? -11.543 -11.125 18.371 1.00 96.56 93 LEU A C 1
ATOM 664 O O . LEU A 1 93 ? -10.965 -12.061 18.917 1.00 96.56 93 LEU A O 1
ATOM 668 N N . ALA A 1 94 ? -10.935 -10.319 17.500 1.00 96.62 94 ALA A N 1
ATOM 669 C CA . ALA A 1 94 ? -9.509 -10.371 17.198 1.00 96.62 94 ALA A CA 1
ATOM 670 C C . ALA A 1 94 ? -8.623 -9.858 18.351 1.00 96.62 94 ALA A C 1
ATOM 672 O O . ALA A 1 94 ? -7.407 -10.070 18.332 1.00 96.62 94 ALA A O 1
ATOM 673 N N . ALA A 1 95 ? -9.195 -9.161 19.340 1.00 96.12 95 ALA A N 1
ATOM 674 C CA . ALA A 1 95 ? -8.456 -8.664 20.492 1.00 96.12 95 ALA A CA 1
ATOM 675 C C . ALA A 1 95 ? -8.126 -9.786 21.494 1.00 96.12 95 ALA A C 1
ATOM 677 O O . ALA A 1 95 ? -8.707 -10.870 21.483 1.00 96.12 95 ALA A O 1
ATOM 678 N N . ALA A 1 96 ? -7.187 -9.517 22.402 1.00 95.62 96 ALA A N 1
ATOM 679 C CA . ALA A 1 96 ? -6.901 -10.430 23.504 1.00 95.62 96 ALA A CA 1
ATOM 680 C C . ALA A 1 96 ? -8.107 -10.546 24.457 1.00 95.62 96 ALA A C 1
ATOM 682 O O . ALA A 1 96 ? -8.768 -9.548 24.745 1.00 95.62 96 ALA A O 1
ATOM 683 N N . ASP A 1 97 ? -8.351 -11.750 24.987 1.00 94.94 97 ASP A N 1
ATOM 684 C CA . ASP A 1 97 ? -9.412 -11.988 25.972 1.00 94.94 97 ASP A CA 1
ATOM 685 C C . ASP A 1 97 ? -9.146 -11.196 27.264 1.00 94.94 97 ASP A C 1
ATOM 687 O O . ASP A 1 97 ? -8.188 -11.451 27.998 1.00 94.94 97 ASP A O 1
ATOM 691 N N . GLY A 1 98 ? -10.008 -10.213 27.523 1.00 95.06 98 GLY A N 1
ATOM 692 C CA . GLY A 1 98 ? -9.955 -9.339 28.691 1.00 95.06 98 GLY A CA 1
ATOM 693 C C . GLY A 1 98 ? -10.908 -9.730 29.821 1.00 95.06 98 GLY A C 1
ATOM 694 O O . GLY A 1 98 ? -11.031 -8.971 30.777 1.00 95.06 98 GLY A O 1
ATOM 695 N N . THR A 1 99 ? -11.599 -10.872 29.754 1.00 95.94 99 THR A N 1
ATOM 696 C CA . THR A 1 99 ? -12.656 -11.237 30.723 1.00 95.94 99 THR A CA 1
ATOM 697 C C . THR A 1 99 ? -12.164 -11.417 32.163 1.00 95.94 99 THR A C 1
ATOM 699 O O . THR A 1 99 ? -12.952 -11.307 33.099 1.00 95.94 99 THR A O 1
ATOM 702 N N . ALA A 1 100 ? -10.863 -11.642 32.360 1.00 96.81 100 ALA A N 1
ATOM 703 C CA . ALA A 1 100 ? -10.237 -11.720 33.680 1.00 96.81 100 ALA A CA 1
ATOM 704 C C . ALA A 1 100 ? -9.794 -10.354 34.248 1.00 96.81 100 ALA A C 1
ATOM 706 O O . ALA A 1 100 ? -9.277 -10.295 35.365 1.00 96.81 100 ALA A O 1
ATOM 707 N N . LEU A 1 101 ? -9.945 -9.263 33.491 1.00 95.62 101 LEU A N 1
ATOM 708 C CA . LEU A 1 101 ? -9.508 -7.930 33.899 1.00 95.62 101 LEU A CA 1
ATOM 709 C C . LEU A 1 101 ? -10.579 -7.224 34.737 1.00 95.62 101 LEU A C 1
ATOM 711 O O . LEU A 1 101 ? -11.767 -7.247 34.418 1.00 95.62 101 LEU A O 1
ATOM 715 N N . THR A 1 102 ? -10.141 -6.513 35.776 1.00 95.81 102 THR A N 1
ATOM 716 C CA . THR A 1 102 ? -10.976 -5.504 36.438 1.00 95.81 102 THR A CA 1
ATOM 717 C C . THR A 1 102 ? -10.916 -4.222 35.622 1.00 95.81 102 THR A C 1
ATOM 719 O O . THR A 1 102 ? -9.852 -3.609 35.535 1.00 95.81 102 THR A O 1
ATOM 722 N N . LEU A 1 103 ? -12.048 -3.800 35.059 1.00 95.56 103 LEU A N 1
ATOM 723 C CA . LEU A 1 103 ? -12.117 -2.549 34.308 1.00 95.56 103 LEU A CA 1
ATOM 724 C C . LEU A 1 103 ? -11.889 -1.342 35.232 1.00 95.56 103 LEU A C 1
ATOM 726 O O . LEU A 1 103 ? -12.538 -1.201 36.273 1.00 95.56 103 LEU A O 1
ATOM 730 N N . ALA A 1 104 ? -10.974 -0.459 34.843 1.00 96.00 104 ALA A N 1
ATOM 731 C CA . ALA A 1 104 ? -10.712 0.796 35.525 1.00 96.00 104 ALA A CA 1
ATOM 732 C C . ALA A 1 104 ? -11.669 1.889 35.034 1.00 96.00 104 ALA A C 1
ATOM 734 O O . ALA A 1 104 ? -12.039 1.965 33.866 1.00 96.00 104 ALA A O 1
ATOM 735 N N . THR A 1 105 ? -12.017 2.830 35.908 1.00 95.56 105 THR A N 1
ATOM 736 C CA . THR A 1 105 ? -12.887 3.967 35.552 1.00 95.56 105 THR A CA 1
ATOM 737 C C . THR A 1 105 ? -12.262 4.926 34.528 1.00 95.56 105 THR A C 1
ATOM 739 O O . THR A 1 105 ? -12.963 5.763 33.950 1.00 95.56 105 THR A O 1
ATOM 742 N N . THR A 1 106 ? -10.954 4.797 34.301 1.00 96.25 106 THR A N 1
ATOM 743 C CA . THR A 1 106 ? -10.163 5.494 33.281 1.00 96.25 106 THR A CA 1
ATOM 744 C C . THR A 1 106 ? -10.041 4.724 31.964 1.00 96.25 106 THR A C 1
ATOM 746 O O . THR A 1 106 ? -9.453 5.254 31.020 1.00 96.25 106 THR A O 1
ATOM 749 N N . ASP A 1 107 ? -10.551 3.490 31.889 1.00 97.62 107 ASP A N 1
ATOM 750 C CA . ASP A 1 107 ? -10.600 2.740 30.633 1.00 97.62 107 ASP A CA 1
ATOM 751 C C . ASP A 1 107 ? -11.488 3.463 29.632 1.00 97.62 107 ASP A C 1
ATOM 753 O O . ASP A 1 107 ? -12.383 4.221 30.004 1.00 97.62 107 ASP A O 1
ATOM 757 N N . ARG A 1 108 ? -11.217 3.264 28.346 1.00 97.12 108 ARG A N 1
ATOM 758 C CA . ARG A 1 108 ? -11.822 4.049 27.274 1.00 97.12 108 ARG A CA 1
ATOM 759 C C . ARG A 1 108 ? -12.712 3.182 26.405 1.00 97.12 108 ARG A C 1
ATOM 761 O O . ARG A 1 108 ? -12.312 2.102 25.988 1.00 97.12 108 ARG A O 1
ATOM 768 N N . VAL A 1 109 ? -13.887 3.706 26.086 1.00 95.44 109 VAL A N 1
ATOM 769 C CA . VAL A 1 109 ? -14.850 3.111 25.162 1.00 95.44 109 VAL A CA 1
ATOM 770 C C . VAL A 1 109 ? -14.961 4.016 23.945 1.00 95.44 109 VAL A C 1
ATOM 772 O O . VAL A 1 109 ? -15.106 5.229 24.087 1.00 95.44 109 VAL A O 1
ATOM 775 N N . MET A 1 110 ? -14.874 3.436 22.751 1.00 96.19 110 MET A N 1
ATOM 776 C CA . MET A 1 110 ? -15.124 4.152 21.505 1.00 96.19 110 MET A CA 1
ATOM 777 C C . MET A 1 110 ? -16.623 4.436 21.365 1.00 96.19 110 MET A C 1
ATOM 779 O O . MET A 1 110 ? -17.445 3.547 21.574 1.00 96.19 110 MET A O 1
ATOM 783 N N . ILE A 1 111 ? -16.975 5.663 21.003 1.00 95.75 111 ILE A N 1
ATOM 784 C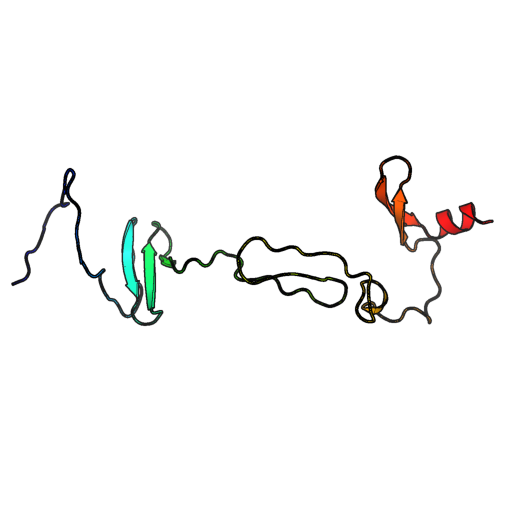 CA . ILE A 1 111 ? -18.354 6.104 20.799 1.00 95.75 111 ILE A CA 1
ATOM 785 C C . ILE A 1 111 ? -18.463 6.911 19.506 1.00 95.75 111 ILE A C 1
ATOM 787 O O . ILE A 1 111 ? -17.498 7.552 19.090 1.00 95.75 111 ILE A O 1
ATOM 791 N N . SER A 1 112 ? -19.653 6.916 18.912 1.00 96.81 112 SER A N 1
ATOM 792 C CA . SER A 1 112 ? -20.054 7.950 17.956 1.00 96.81 112 SER A CA 1
ATOM 793 C C . SER A 1 112 ? -20.647 9.106 18.756 1.00 96.81 112 SER A C 1
ATOM 795 O O . SER A 1 112 ? -21.666 8.918 19.424 1.00 96.81 112 SER A O 1
ATOM 797 N N . ASP A 1 113 ? -20.004 10.272 18.755 1.00 96.75 113 ASP A N 1
ATOM 798 C CA . ASP A 1 113 ? -20.542 11.442 19.451 1.00 96.75 113 ASP A CA 1
ATOM 799 C C . ASP A 1 113 ? -21.730 12.012 18.672 1.00 96.75 113 ASP A C 1
ATOM 801 O O . ASP A 1 113 ? -21.585 12.474 17.548 1.00 96.75 113 ASP A O 1
ATOM 805 N N . ALA A 1 114 ? -22.912 12.010 19.286 1.00 96.31 114 ALA A N 1
ATOM 806 C CA . ALA A 1 114 ? -24.155 12.464 18.665 1.00 96.31 114 ALA A CA 1
ATOM 807 C C . ALA A 1 114 ? -24.188 13.971 18.339 1.00 96.31 114 ALA A C 1
ATOM 809 O O . ALA A 1 114 ? -25.129 14.438 17.699 1.00 96.31 114 ALA A O 1
ATOM 810 N N . THR A 1 115 ? -23.209 14.750 18.809 1.00 97.62 115 THR A N 1
ATOM 811 C CA . THR A 1 115 ? -23.136 16.191 18.524 1.00 97.62 115 THR A CA 1
ATOM 812 C C . THR A 1 115 ? -22.513 16.479 17.158 1.00 97.62 115 THR A C 1
ATOM 814 O O . THR A 1 115 ? -22.849 17.489 16.540 1.00 97.62 115 THR A O 1
ATOM 817 N N . ASP A 1 116 ? -21.585 15.633 16.701 1.00 97.69 116 ASP A N 1
ATOM 818 C CA . ASP A 1 116 ? -20.800 15.864 15.482 1.00 97.69 116 ASP A CA 1
ATOM 819 C C . ASP A 1 116 ? -20.542 14.609 14.631 1.00 97.69 116 ASP A C 1
ATOM 821 O O . ASP A 1 116 ? -19.792 14.688 13.661 1.00 97.69 116 ASP A O 1
ATOM 825 N N . ASP A 1 117 ? -21.144 13.473 14.987 1.00 97.56 117 ASP A N 1
ATOM 826 C CA . ASP A 1 117 ? -20.987 12.155 14.358 1.00 97.56 117 ASP A CA 1
ATOM 827 C C . ASP A 1 117 ? -19.530 11.654 14.282 1.00 97.56 117 ASP A C 1
ATOM 829 O O . ASP A 1 117 ? -19.224 10.674 13.597 1.00 97.56 117 ASP A O 1
ATOM 833 N N . ASN A 1 118 ? -18.607 12.289 15.016 1.00 97.69 118 ASN A N 1
ATOM 834 C CA . ASN A 1 118 ? -17.212 11.878 15.052 1.00 97.69 118 ASN A CA 1
ATOM 835 C C . ASN A 1 118 ? -17.005 10.727 16.039 1.00 97.69 118 ASN A C 1
ATOM 837 O O . ASN A 1 118 ? -17.597 10.670 17.121 1.00 97.69 118 ASN A O 1
ATOM 841 N N . VAL A 1 119 ? -16.056 9.851 15.711 1.00 97.50 119 VAL A N 1
ATOM 842 C CA . VAL A 1 119 ? -15.571 8.836 16.648 1.00 97.50 119 VAL A CA 1
ATOM 843 C C . VAL A 1 119 ? -14.772 9.512 17.764 1.00 97.50 119 VAL A C 1
ATOM 845 O O . VAL A 1 119 ? -13.772 10.187 17.510 1.00 97.50 119 VAL A O 1
ATOM 848 N N . LYS A 1 120 ? -15.184 9.304 19.016 1.00 97.56 120 LYS A N 1
ATOM 849 C CA . LYS A 1 120 ? -14.486 9.777 20.223 1.00 97.56 120 LYS A CA 1
ATOM 850 C C . LYS A 1 120 ? -14.292 8.627 21.198 1.00 97.56 120 LYS A C 1
ATOM 852 O O . LYS A 1 120 ? -14.879 7.559 21.046 1.00 97.56 120 LYS A O 1
ATOM 857 N N . TYR A 1 121 ? -13.465 8.843 22.213 1.00 97.50 121 TYR A N 1
ATOM 858 C CA . TYR A 1 121 ? -13.450 7.962 23.373 1.00 97.50 121 TYR A CA 1
ATOM 859 C C . TYR A 1 121 ? -14.215 8.604 24.534 1.00 97.50 121 TYR A C 1
ATOM 861 O O . TYR A 1 121 ? -14.128 9.813 24.749 1.00 97.50 121 TYR A O 1
ATOM 869 N N . ALA A 1 122 ? -14.910 7.786 25.316 1.00 96.94 122 ALA A N 1
ATOM 870 C CA . ALA A 1 122 ? -15.424 8.133 26.635 1.00 96.94 122 ALA A CA 1
ATOM 871 C C . ALA A 1 122 ? -14.706 7.286 27.686 1.00 96.94 122 ALA A C 1
ATOM 873 O O . ALA A 1 122 ? -14.422 6.114 27.445 1.00 96.94 122 ALA A O 1
ATOM 874 N N . ASN A 1 123 ? -14.403 7.858 28.851 1.00 97.44 123 ASN A N 1
ATOM 875 C CA . ASN A 1 123 ? -13.940 7.051 29.974 1.00 97.44 123 ASN A CA 1
ATOM 876 C C . ASN A 1 123 ? -15.094 6.183 30.494 1.00 97.44 123 ASN A C 1
ATOM 878 O O . ASN A 1 123 ? -16.251 6.610 30.477 1.00 97.44 123 ASN A O 1
ATOM 882 N N . LEU A 1 124 ? -14.784 5.013 31.043 1.00 96.00 124 LEU A N 1
ATOM 883 C CA . LEU A 1 124 ? -15.779 4.122 31.629 1.00 96.00 124 LEU A CA 1
ATOM 884 C C . LEU A 1 124 ? -16.542 4.807 32.773 1.00 96.00 124 LEU A C 1
ATOM 886 O O . LEU A 1 124 ? -17.740 4.588 32.909 1.00 96.00 124 LEU A O 1
ATOM 890 N N . SER A 1 125 ? -15.891 5.717 33.512 1.00 95.56 125 SER A N 1
ATOM 891 C CA . SER A 1 125 ? -16.539 6.602 34.498 1.00 95.56 125 SER A CA 1
ATOM 892 C C . SER A 1 125 ? -17.680 7.448 33.926 1.00 95.56 125 SER A C 1
ATOM 894 O O . SER A 1 125 ? -18.670 7.691 34.612 1.00 95.56 125 SER A O 1
ATOM 896 N N . GLN A 1 126 ? -17.550 7.919 32.685 1.00 96.69 126 GLN A N 1
ATOM 897 C CA . GLN A 1 126 ? -18.573 8.735 32.031 1.00 96.69 126 GLN A CA 1
ATOM 898 C C . GLN A 1 126 ? -19.756 7.869 31.599 1.00 96.69 126 GLN A C 1
ATOM 900 O O . GLN A 1 126 ? -20.898 8.294 31.743 1.00 96.69 126 GLN A O 1
ATOM 905 N N . LEU A 1 127 ? -19.488 6.647 31.124 1.00 93.38 127 LEU A N 1
ATOM 906 C CA . LEU A 1 127 ? -20.539 5.692 30.784 1.00 93.38 127 LEU A CA 1
ATOM 907 C C . LEU A 1 127 ? -21.291 5.223 32.034 1.00 93.38 127 LEU A C 1
ATOM 909 O O . LEU A 1 127 ? -22.517 5.246 32.031 1.00 93.38 127 LEU A O 1
ATOM 913 N N . SER A 1 128 ? -20.578 4.874 33.113 1.00 91.38 128 SER A N 1
ATOM 914 C CA . SER A 1 128 ? -21.204 4.487 34.383 1.00 91.38 128 SER A CA 1
ATOM 915 C C . SER A 1 128 ? -22.060 5.620 34.948 1.00 91.38 128 SER A C 1
ATOM 917 O O . SER A 1 128 ? -23.207 5.403 35.310 1.00 91.38 128 SER A O 1
ATOM 919 N N . ALA A 1 129 ? -21.556 6.858 34.935 1.00 93.25 129 ALA A N 1
ATOM 920 C CA . ALA A 1 129 ? -22.327 8.008 35.404 1.00 93.25 129 ALA A CA 1
ATOM 921 C C . ALA A 1 129 ? -23.591 8.282 34.565 1.00 93.25 129 ALA A C 1
ATOM 923 O O . ALA A 1 129 ? -24.555 8.832 35.091 1.00 93.25 129 ALA A O 1
ATOM 924 N N . ALA A 1 130 ? -23.599 7.918 33.279 1.00 90.69 130 ALA A N 1
ATOM 925 C CA . ALA A 1 130 ? -24.740 8.132 32.391 1.00 90.69 130 ALA A CA 1
ATOM 926 C C . ALA A 1 130 ? -25.884 7.122 32.598 1.00 90.69 130 ALA A C 1
ATOM 928 O O . ALA A 1 130 ? -27.021 7.430 32.243 1.00 90.69 130 ALA A O 1
ATOM 929 N N . ILE A 1 131 ? -25.600 5.937 33.153 1.00 89.25 131 ILE A N 1
ATOM 930 C CA . ILE A 1 131 ? -26.590 4.860 33.346 1.00 89.25 131 ILE A CA 1
ATOM 931 C C . ILE A 1 131 ? -27.040 4.674 34.806 1.00 89.25 131 ILE A C 1
ATOM 933 O O . ILE A 1 131 ? -28.033 3.981 35.030 1.00 89.25 131 ILE A O 1
ATOM 937 N N . GLY A 1 132 ? -26.378 5.335 35.764 1.00 73.81 132 GLY A N 1
ATOM 938 C CA . GLY A 1 132 ? -26.698 5.295 37.201 1.00 73.81 132 GLY A CA 1
ATOM 939 C C . GLY A 1 132 ? -25.951 4.210 37.964 1.00 73.81 132 GLY A C 1
ATOM 940 O O . GLY A 1 132 ? -26.441 3.866 39.061 1.00 73.81 132 GLY A O 1
#

Radius of gyration: 28.74 Å; Cα contacts (8 Å, |Δi|>4): 167; chains: 1; bounding box: 57×31×76 Å

Mean predicted aligned error: 6.13 Å

Sequence (132 aa):
MAIRFLNNLDLTTNEIQNVAAQNLASNPAGYAGQFIFNTTSNSFNVYNGTSWIVLDGSGDISGVTAGAGLSGGGTSGNVTVAVDYDGADNIILAAADGTALTLATTDRVMISDATDDNVKYANLSQLSAAIG

pLDDT: mean 94.94, std 3.81, range [73.81, 98.06]

Secondary structure (DSSP, 8-state):
-PPPPSS----TT----SPPP-EESS--S--TT-EEEETTTTEEEEE-SSSEEE-SS--S---EE--TTEEEEESSSS--EEE--SSSSSTTTTS---TTS---TT-EEEEE-TTT--EEEEEHHHHHHHH-

Foldseek 3Di:
DDDDDPDDDDPPPDDDPPDAFAEDCDDDPDAAQHWHQNPVVRFIWGDNHPDIDTPPVDDPQQWDDDDQQKDWIDRDDDTDIDGAPDDCRGNVNVDDDCPVPDADQQDWDWDQPPVPRDIDIDGNVVVVVVVD

Nearest PDB structures (foldseek):
  7rej-assembly2_B  TM=6.384E-01  e=2.377E-01  Kuttervirus CBA120
  7rfo-assembly1_B  TM=6.338E-01  e=6.269E-01  Kuttervirus CBA120
  7rfv-assembly1_A  TM=6.793E-01  e=1.867E+00  Kuttervirus CBA120